Protein AF-A0A7W0N522-F1 (afdb_monomer)

Solvent-accessible surface area (backbone atoms only — not comparable to fu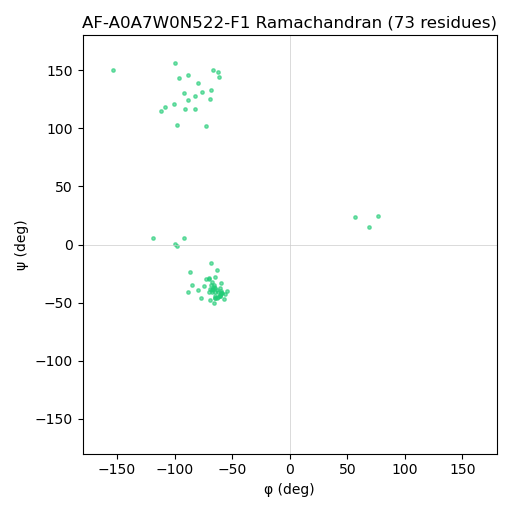ll-atom values): 4557 Å² total; per-residue (Å²): 132,67,76,70,62,56,77,75,58,82,84,80,81,83,54,65,86,68,27,47,66,46,14,53,50,39,26,72,74,66,69,39,56,69,69,60,16,41,53,51,26,45,53,50,54,48,33,69,72,70,73,52,94,59,69,48,75,63,93,46,68,69,60,44,55,51,38,46,77,70,70,33,50,77,97

pLDDT: mean 89.89, std 10.67, range [56.16, 97.75]

Sequence (75 aa):
VDADLRSQIQLIRLDPAKVLPHARKLVLGYRLRALDAIHLAVALEFRESEGEEVSFVTRDAEQAVAADALGFALL

Foldseek 3Di:
DDPVVVVVDDDQDDDCVQQVVQLVCCCVVLVDDSVLSSVLSSQLVVCVVVVDQDADEDPDPSSVVSCVVVVHHYD

Mean predicted aligned error: 4.65 Å

Secondary structure (DSSP, 8-state):
--HHHHTT-PPPPP-HHHHHHHHHHHHHHH---HHHHHHHHHHHHHHHHH-S--EE--S-HHHHHHHHHTTPEE-

Radius of gyration: 12.83 Å; Cα contacts (8 Å, |Δi|>4): 69; chains: 1; bounding box: 22×28×36 Å

Structure (mmCIF, N/CA/C/O backbone):
data_AF-A0A7W0N522-F1
#
_entry.id   AF-A0A7W0N522-F1
#
loop_
_atom_site.group_PDB
_atom_site.id
_atom_site.type_symbol
_atom_site.label_atom_id
_atom_site.label_alt_id
_atom_site.label_comp_id
_atom_site.label_asym_id
_atom_site.label_entity_id
_atom_site.label_seq_id
_atom_site.pdbx_PDB_ins_code
_atom_site.Cartn_x
_atom_site.Cartn_y
_atom_site.Cartn_z
_atom_site.occupancy
_atom_site.B_iso_or_equiv
_atom_site.auth_seq_id
_atom_site.auth_comp_id
_atom_site.auth_asym_id
_atom_site.auth_atom_id
_atom_site.pdbx_PDB_model_num
ATOM 1 N N . VAL A 1 1 ? 10.906 -19.528 -16.385 1.00 56.16 1 VAL A N 1
ATOM 2 C CA . VAL A 1 1 ? 9.874 -18.468 -16.433 1.00 56.16 1 VAL A CA 1
ATOM 3 C C . VAL A 1 1 ? 10.085 -17.725 -17.735 1.00 56.16 1 VAL A C 1
ATOM 5 O O . VAL A 1 1 ? 11.229 -17.366 -17.998 1.00 56.16 1 VAL A O 1
ATOM 8 N N . ASP A 1 2 ? 9.046 -17.643 -18.559 1.00 56.34 2 ASP A N 1
ATOM 9 C CA . ASP A 1 2 ? 9.099 -17.213 -19.960 1.00 56.34 2 ASP A CA 1
ATOM 10 C C . ASP A 1 2 ? 9.595 -15.765 -20.113 1.00 56.34 2 ASP A C 1
ATOM 12 O O . ASP A 1 2 ? 9.318 -14.922 -19.257 1.00 56.34 2 ASP A O 1
ATOM 16 N N . ALA 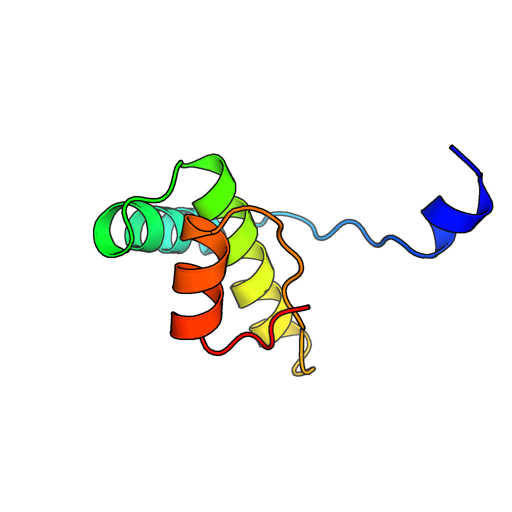A 1 3 ? 10.352 -15.474 -21.171 1.00 60.66 3 ALA A N 1
ATOM 17 C CA . ALA A 1 3 ? 10.946 -14.149 -21.386 1.00 60.66 3 ALA A CA 1
ATOM 18 C C . ALA A 1 3 ? 9.877 -13.062 -21.614 1.00 60.66 3 ALA A C 1
ATOM 20 O O . ALA A 1 3 ? 10.081 -11.914 -21.226 1.00 60.66 3 ALA A O 1
ATOM 21 N N . ASP A 1 4 ? 8.723 -13.458 -22.151 1.00 63.69 4 ASP A N 1
ATOM 22 C CA . ASP A 1 4 ? 7.598 -12.592 -22.519 1.00 63.69 4 ASP A CA 1
ATOM 23 C C . ASP A 1 4 ? 6.816 -12.044 -21.303 1.00 63.69 4 ASP A C 1
ATOM 25 O O . ASP A 1 4 ? 6.334 -10.911 -21.298 1.00 63.69 4 ASP A O 1
ATOM 29 N N . LEU A 1 5 ? 6.777 -12.797 -20.196 1.00 57.78 5 LEU A N 1
ATOM 30 C CA . LEU A 1 5 ? 6.167 -12.334 -18.940 1.00 57.78 5 LEU A CA 1
ATOM 31 C C . LEU A 1 5 ? 6.984 -11.223 -18.274 1.00 57.78 5 LEU A C 1
ATOM 33 O O . LEU A 1 5 ? 6.429 -10.365 -17.595 1.00 57.78 5 LEU A O 1
ATOM 37 N N . ARG A 1 6 ? 8.309 -11.207 -18.465 1.00 62.03 6 ARG A N 1
ATOM 38 C CA . ARG A 1 6 ? 9.161 -10.151 -17.897 1.00 62.03 6 ARG A CA 1
ATOM 39 C C . ARG A 1 6 ? 8.947 -8.806 -18.583 1.00 62.03 6 ARG A C 1
ATOM 41 O O . ARG A 1 6 ? 9.098 -7.790 -17.917 1.00 62.03 6 ARG A O 1
ATOM 48 N N . SER A 1 7 ? 8.565 -8.788 -19.861 1.00 70.75 7 SER A N 1
ATOM 49 C CA . SER A 1 7 ? 8.200 -7.549 -20.565 1.00 70.75 7 SER A CA 1
ATOM 50 C C . SER A 1 7 ? 6.897 -6.921 -20.070 1.00 70.75 7 SER A C 1
ATOM 52 O O . SER A 1 7 ? 6.670 -5.748 -20.338 1.00 70.75 7 SER A O 1
ATOM 54 N N . GLN A 1 8 ? 6.065 -7.664 -19.33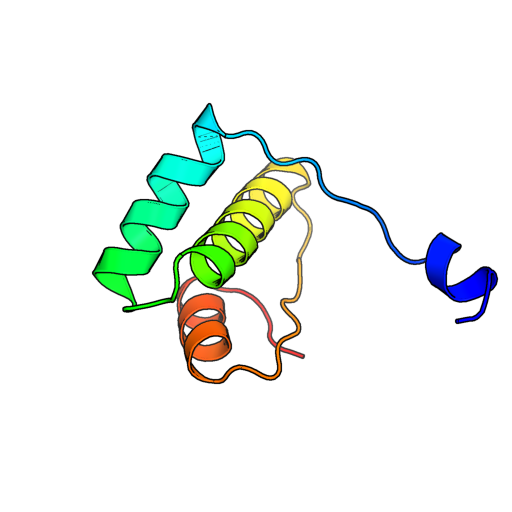4 1.00 85.31 8 GLN A N 1
ATOM 55 C CA . GLN A 1 8 ? 4.804 -7.168 -18.769 1.00 85.31 8 GLN A CA 1
ATOM 56 C C . GLN A 1 8 ? 4.929 -6.738 -17.299 1.00 85.31 8 GLN A C 1
ATOM 58 O O . GLN A 1 8 ? 3.952 -6.293 -16.703 1.00 85.31 8 GLN A O 1
ATOM 63 N N . ILE A 1 9 ? 6.115 -6.878 -16.696 1.00 86.50 9 ILE A N 1
ATOM 64 C CA . ILE A 1 9 ? 6.357 -6.549 -15.289 1.00 86.50 9 ILE A CA 1
ATOM 65 C C . ILE A 1 9 ? 7.283 -5.340 -15.214 1.00 86.50 9 ILE A C 1
ATOM 67 O O . ILE A 1 9 ? 8.465 -5.417 -15.552 1.00 86.50 9 ILE A O 1
ATOM 71 N N . GLN A 1 10 ? 6.758 -4.236 -14.693 1.00 88.19 10 GLN A N 1
ATOM 72 C CA . GLN A 1 10 ? 7.554 -3.065 -14.355 1.00 88.19 10 GLN A CA 1
ATOM 73 C C . GLN A 1 10 ? 8.010 -3.138 -12.896 1.00 88.19 10 GLN A C 1
ATOM 75 O O . GLN A 1 10 ? 7.214 -3.344 -11.981 1.00 88.19 10 GLN A O 1
ATOM 80 N N . LEU A 1 11 ? 9.307 -2.932 -12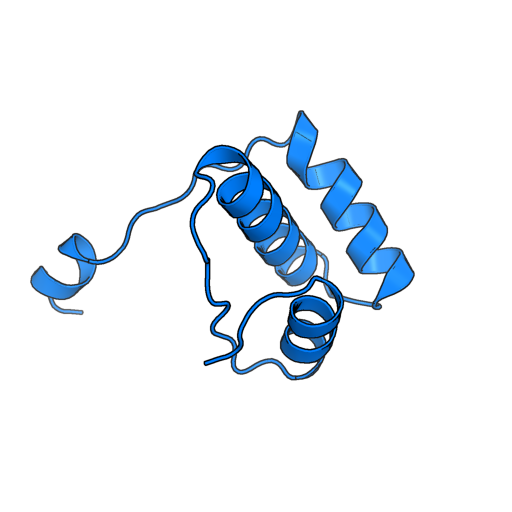.667 1.00 90.06 11 LEU A N 1
ATOM 81 C CA . LEU A 1 11 ? 9.836 -2.737 -11.320 1.00 90.06 11 LEU A CA 1
ATOM 82 C C .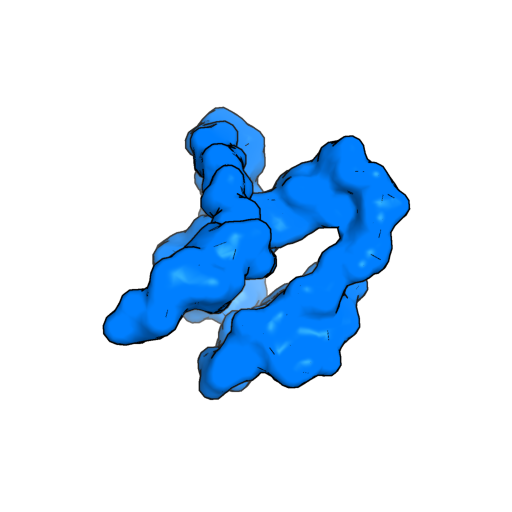 LEU A 1 11 ? 9.638 -1.283 -10.899 1.00 90.06 11 LEU A C 1
ATOM 84 O O . LEU A 1 11 ? 10.238 -0.376 -11.477 1.00 90.06 11 LEU A O 1
ATOM 88 N N . ILE A 1 12 ? 8.846 -1.078 -9.851 1.00 90.50 12 ILE A N 1
ATOM 89 C CA . ILE A 1 12 ? 8.704 0.231 -9.218 1.00 90.50 12 ILE A CA 1
ATOM 90 C C . ILE A 1 12 ? 9.862 0.437 -8.246 1.00 90.50 12 ILE A C 1
ATOM 92 O O . ILE A 1 12 ? 10.151 -0.413 -7.398 1.00 90.50 12 ILE A O 1
ATOM 96 N N . ARG A 1 13 ? 10.563 1.565 -8.381 1.00 89.88 13 ARG A N 1
ATOM 97 C CA . ARG A 1 13 ? 11.672 1.903 -7.487 1.00 89.88 13 ARG A CA 1
ATOM 98 C C . ARG A 1 13 ? 11.148 2.392 -6.141 1.00 89.88 13 ARG A C 1
ATOM 100 O O . ARG A 1 13 ? 10.332 3.300 -6.072 1.00 89.88 13 ARG A O 1
ATOM 107 N N . LEU A 1 14 ? 11.704 1.827 -5.075 1.00 92.50 14 LEU A N 1
ATOM 108 C CA . LEU A 1 14 ? 11.522 2.305 -3.710 1.00 92.50 14 LEU A CA 1
ATOM 109 C C . LEU A 1 14 ? 12.232 3.657 -3.524 1.00 92.50 14 LEU A C 1
ATOM 111 O O . LEU A 1 14 ? 13.447 3.731 -3.712 1.00 92.50 14 LEU A O 1
ATOM 115 N N . ASP A 1 15 ? 11.503 4.673 -3.060 1.00 94.75 15 ASP A N 1
ATOM 116 C CA . ASP A 1 15 ? 12.070 5.862 -2.413 1.00 94.75 15 ASP A CA 1
ATOM 117 C C . ASP A 1 15 ? 11.977 5.695 -0.883 1.00 94.75 15 ASP A C 1
ATOM 119 O O . ASP A 1 15 ? 10.893 5.851 -0.308 1.00 94.75 15 ASP A O 1
ATOM 123 N N . PRO A 1 16 ? 13.082 5.368 -0.183 1.00 95.81 16 PRO A N 1
ATOM 124 C CA . PRO A 1 16 ? 13.040 5.104 1.252 1.00 95.81 16 PRO A CA 1
ATOM 125 C C . PRO A 1 16 ? 12.531 6.286 2.082 1.00 95.81 16 PRO A C 1
ATOM 127 O O . PRO A 1 16 ? 11.887 6.071 3.111 1.00 95.81 16 PRO A O 1
ATOM 130 N N . ALA A 1 17 ? 12.809 7.522 1.656 1.00 96.00 17 ALA A N 1
ATOM 131 C CA . ALA A 1 17 ? 12.455 8.714 2.419 1.00 96.00 17 ALA A CA 1
ATOM 132 C C . ALA A 1 17 ? 10.936 8.916 2.470 1.00 96.00 17 ALA A C 1
ATOM 134 O O . ALA A 1 17 ? 10.402 9.335 3.497 1.00 96.00 17 ALA A O 1
ATOM 135 N N . LYS A 1 18 ? 10.239 8.562 1.388 1.00 93.75 18 LYS A N 1
ATOM 136 C CA . LYS A 1 18 ? 8.779 8.647 1.297 1.00 93.75 18 LYS A CA 1
ATOM 137 C C . LYS A 1 18 ? 8.078 7.390 1.804 1.00 93.75 18 LYS A C 1
ATOM 139 O O . LYS A 1 18 ? 7.085 7.474 2.529 1.00 93.75 18 LYS A O 1
ATOM 144 N N . VAL A 1 19 ? 8.622 6.219 1.473 1.00 96.69 19 VAL A N 1
ATOM 145 C CA . VAL A 1 19 ? 7.966 4.930 1.718 1.00 96.69 19 VAL A CA 1
ATOM 146 C C . VAL A 1 19 ? 8.067 4.497 3.177 1.00 96.69 19 VAL A C 1
ATOM 148 O O . VAL A 1 19 ? 7.069 4.072 3.757 1.00 96.69 19 VAL A O 1
ATOM 151 N N . LEU A 1 20 ? 9.244 4.587 3.807 1.00 97.38 20 LEU A N 1
ATOM 152 C CA . LEU A 1 20 ? 9.443 4.009 5.144 1.00 97.38 20 LEU A CA 1
ATOM 153 C C . LEU A 1 20 ? 8.556 4.642 6.235 1.00 97.38 20 LEU A C 1
ATOM 155 O O . LEU A 1 20 ? 8.031 3.891 7.065 1.00 97.38 20 LEU A O 1
ATOM 159 N N . PRO A 1 21 ? 8.307 5.968 6.249 1.00 96.56 21 PRO A N 1
ATOM 160 C CA . PRO A 1 21 ? 7.343 6.559 7.175 1.00 96.56 21 PRO A CA 1
ATOM 161 C C . PRO A 1 21 ? 5.923 6.001 7.004 1.00 96.56 21 PRO A C 1
ATOM 163 O O . PRO A 1 21 ? 5.247 5.743 8.003 1.00 96.56 21 PRO A O 1
ATOM 166 N N . HIS A 1 22 ? 5.479 5.778 5.763 1.00 95.69 22 HIS A N 1
ATOM 167 C CA . HIS A 1 22 ? 4.171 5.191 5.463 1.00 95.69 22 HIS A CA 1
ATOM 168 C C . HIS A 1 22 ? 4.111 3.720 5.866 1.00 95.69 22 HIS A C 1
ATOM 170 O O . HIS A 1 22 ? 3.209 3.328 6.605 1.00 95.69 22 HIS A O 1
ATOM 176 N N . ALA A 1 23 ? 5.122 2.931 5.502 1.00 97.50 23 ALA A N 1
ATOM 177 C CA . ALA A 1 23 ? 5.220 1.530 5.894 1.00 97.50 23 ALA A CA 1
ATOM 178 C C . ALA A 1 23 ? 5.165 1.370 7.422 1.00 97.50 23 ALA A C 1
ATOM 180 O O . ALA A 1 23 ? 4.428 0.531 7.934 1.00 97.50 23 ALA A O 1
ATOM 181 N N . ARG A 1 24 ? 5.854 2.234 8.183 1.00 97.75 24 ARG A N 1
ATOM 182 C CA . ARG A 1 24 ? 5.783 2.221 9.652 1.00 97.75 24 ARG A CA 1
ATOM 183 C C . ARG A 1 24 ? 4.361 2.452 10.170 1.00 97.75 24 ARG A C 1
ATOM 185 O O . ARG A 1 24 ? 3.953 1.776 11.113 1.00 97.75 24 ARG A O 1
ATOM 192 N N . LYS A 1 25 ? 3.604 3.386 9.583 1.00 96.19 25 LYS A N 1
ATOM 193 C CA . LYS A 1 25 ? 2.195 3.613 9.956 1.00 96.19 25 LYS A CA 1
ATOM 194 C C . LYS A 1 25 ? 1.347 2.372 9.676 1.00 96.19 25 LYS A C 1
ATOM 196 O O . LYS A 1 25 ? 0.534 2.011 10.518 1.00 96.19 25 LYS A O 1
ATOM 201 N N . LEU A 1 26 ? 1.576 1.696 8.550 1.00 96.44 26 LEU A N 1
ATOM 202 C CA . LEU A 1 26 ? 0.839 0.487 8.174 1.00 96.44 26 LEU A CA 1
ATOM 203 C C . LEU A 1 26 ? 1.143 -0.701 9.094 1.00 96.44 26 LEU A C 1
ATOM 205 O O . LEU A 1 26 ? 0.219 -1.386 9.522 1.00 96.44 26 LEU A O 1
ATOM 209 N N . VAL A 1 27 ? 2.408 -0.898 9.480 1.00 97.06 27 VAL A N 1
ATOM 210 C CA . VAL A 1 27 ? 2.786 -1.911 10.484 1.00 97.06 27 VAL A CA 1
ATOM 211 C C . VAL A 1 27 ? 2.044 -1.670 11.798 1.00 97.06 27 VAL A C 1
ATOM 213 O O . VAL A 1 27 ? 1.485 -2.594 12.379 1.00 97.06 27 VAL A O 1
ATOM 216 N N . LEU A 1 28 ? 2.017 -0.424 12.274 1.00 96.31 28 LEU A N 1
ATOM 217 C CA . LEU A 1 28 ? 1.400 -0.096 13.560 1.00 96.31 28 LEU A CA 1
ATOM 218 C C . LEU A 1 28 ? -0.137 -0.104 13.508 1.00 96.31 28 LEU A C 1
ATOM 220 O O . LEU A 1 28 ? -0.766 -0.488 14.489 1.00 96.31 28 LEU A O 1
ATOM 224 N N . GLY A 1 29 ? -0.731 0.317 12.389 1.00 94.31 29 GLY A N 1
ATOM 225 C CA . GLY A 1 29 ? -2.181 0.450 12.223 1.00 94.31 29 GLY A CA 1
ATOM 226 C C . GLY A 1 29 ? -2.891 -0.840 11.813 1.00 94.31 29 GLY A C 1
ATOM 227 O O . GLY A 1 29 ? -3.996 -1.094 12.279 1.00 94.31 29 GLY A O 1
ATOM 228 N N . TYR A 1 30 ? -2.243 -1.670 10.993 1.00 91.50 30 TYR A N 1
ATOM 229 C CA . TYR A 1 30 ? -2.832 -2.883 10.410 1.00 91.50 30 TYR A CA 1
ATOM 230 C C . TYR A 1 30 ? -2.097 -4.168 10.814 1.00 91.50 30 TYR A C 1
ATOM 232 O O . TYR A 1 30 ? -2.431 -5.239 10.324 1.00 91.50 30 TYR A O 1
ATOM 240 N N . ARG A 1 31 ? -1.102 -4.083 11.713 1.00 89.25 31 ARG A N 1
ATOM 241 C CA . ARG A 1 31 ? -0.289 -5.221 12.195 1.00 89.25 31 ARG A CA 1
ATOM 242 C C . ARG A 1 31 ? 0.420 -6.013 11.091 1.00 89.25 31 ARG A C 1
ATOM 244 O O . ARG A 1 31 ? 0.794 -7.161 11.302 1.00 89.25 31 ARG A O 1
ATOM 251 N N . LEU A 1 32 ? 0.664 -5.385 9.944 1.00 94.19 32 LEU A N 1
ATOM 252 C CA . LEU A 1 32 ? 1.352 -6.022 8.828 1.00 94.19 32 LEU A CA 1
ATOM 253 C C . LEU A 1 32 ? 2.810 -6.340 9.159 1.00 94.19 32 LEU A C 1
ATOM 255 O O . LEU A 1 32 ? 3.491 -5.591 9.870 1.00 94.19 32 LEU A O 1
ATOM 259 N N . ARG A 1 33 ? 3.337 -7.401 8.541 1.00 96.06 33 ARG A N 1
ATOM 260 C CA . ARG A 1 33 ? 4.785 -7.629 8.490 1.00 96.06 33 ARG A CA 1
ATOM 261 C C . ARG A 1 33 ? 5.452 -6.476 7.741 1.00 96.06 33 ARG A C 1
ATOM 263 O O . ARG A 1 33 ? 4.891 -5.914 6.801 1.00 96.06 33 ARG A O 1
ATOM 270 N N . ALA A 1 34 ? 6.686 -6.154 8.125 1.00 96.25 34 ALA A N 1
ATOM 271 C CA . ALA A 1 34 ? 7.405 -5.000 7.583 1.00 96.25 34 ALA A CA 1
ATOM 272 C C . ALA A 1 34 ? 7.496 -5.009 6.047 1.00 96.25 34 ALA A C 1
ATOM 274 O O . ALA A 1 34 ? 7.318 -3.969 5.420 1.00 96.25 34 ALA A O 1
ATOM 275 N N . LEU A 1 35 ? 7.731 -6.176 5.438 1.00 96.12 35 LEU A N 1
ATOM 276 C CA . LEU A 1 35 ? 7.837 -6.284 3.985 1.00 96.12 35 LEU A CA 1
ATOM 277 C C . LEU A 1 35 ? 6.488 -6.052 3.284 1.00 96.12 35 LEU A C 1
ATOM 279 O O . LEU A 1 35 ? 6.453 -5.376 2.260 1.00 96.12 35 LEU A O 1
ATOM 283 N N . ASP A 1 36 ? 5.381 -6.537 3.844 1.00 96.00 36 ASP A N 1
ATOM 284 C CA . ASP A 1 36 ? 4.041 -6.332 3.274 1.00 96.00 36 ASP A CA 1
ATOM 285 C C . ASP A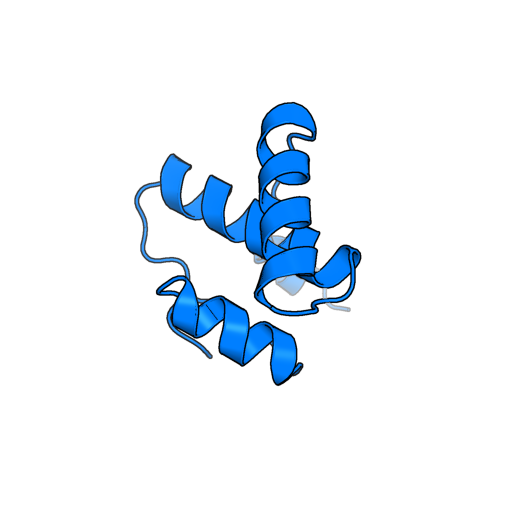 1 36 ? 3.622 -4.863 3.360 1.00 96.00 36 ASP A C 1
ATOM 287 O O . ASP A 1 36 ? 3.066 -4.308 2.411 1.00 96.00 36 ASP A O 1
ATOM 291 N N . ALA A 1 37 ? 3.969 -4.213 4.475 1.00 97.62 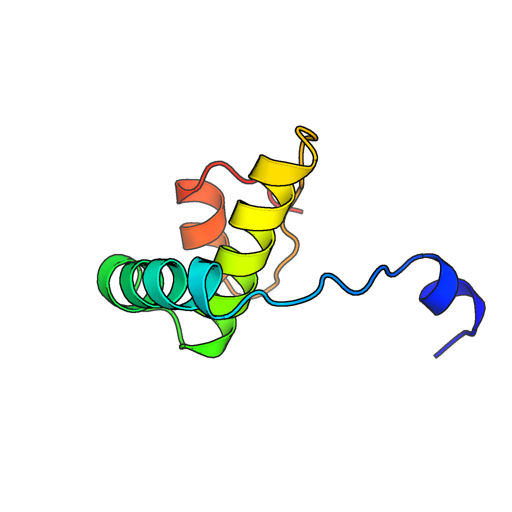37 ALA A N 1
ATOM 292 C CA . ALA A 1 37 ? 3.771 -2.785 4.671 1.00 97.62 37 ALA A CA 1
ATOM 293 C C . ALA A 1 37 ? 4.611 -1.935 3.705 1.00 97.62 37 ALA A C 1
ATOM 295 O O . ALA A 1 37 ? 4.128 -0.915 3.220 1.00 97.62 37 ALA A O 1
ATOM 296 N N . ILE A 1 38 ? 5.849 -2.345 3.402 1.00 97.44 38 ILE A N 1
ATOM 297 C CA . ILE A 1 38 ? 6.685 -1.674 2.396 1.00 97.44 38 ILE A CA 1
ATOM 298 C C . ILE A 1 38 ? 6.054 -1.805 1.007 1.00 97.44 38 ILE A C 1
ATOM 300 O O . ILE A 1 38 ? 5.948 -0.799 0.314 1.00 97.44 38 ILE A O 1
ATOM 304 N N . HIS A 1 39 ? 5.586 -2.994 0.611 1.00 96.06 39 HIS A N 1
ATOM 305 C CA . HIS A 1 39 ? 4.935 -3.178 -0.692 1.00 96.06 39 HIS A CA 1
ATOM 306 C C . HIS A 1 39 ? 3.673 -2.322 -0.840 1.00 96.06 39 HIS A C 1
ATOM 308 O O . HIS A 1 39 ? 3.507 -1.661 -1.863 1.00 96.06 39 HIS A O 1
ATOM 314 N N . LEU A 1 40 ? 2.819 -2.270 0.187 1.00 95.88 40 LEU A N 1
ATOM 315 C CA . LEU A 1 40 ? 1.627 -1.418 0.165 1.00 95.88 40 LEU A CA 1
ATOM 316 C C . LEU A 1 40 ? 1.970 0.071 0.130 1.00 95.88 40 LEU A C 1
ATOM 318 O O . LEU A 1 40 ? 1.350 0.827 -0.611 1.00 95.88 40 LEU A O 1
ATOM 322 N N . ALA A 1 41 ? 2.977 0.498 0.893 1.00 96.38 41 ALA A N 1
ATOM 323 C CA . ALA A 1 41 ? 3.415 1.889 0.888 1.00 96.38 41 ALA A CA 1
ATOM 324 C C . ALA A 1 41 ? 4.027 2.308 -0.463 1.00 96.38 41 ALA A C 1
ATOM 326 O O . ALA A 1 41 ? 3.794 3.428 -0.904 1.00 96.38 41 ALA A O 1
ATOM 327 N N . VAL A 1 42 ? 4.761 1.418 -1.144 1.00 96.00 42 VAL A N 1
ATOM 328 C CA . VAL A 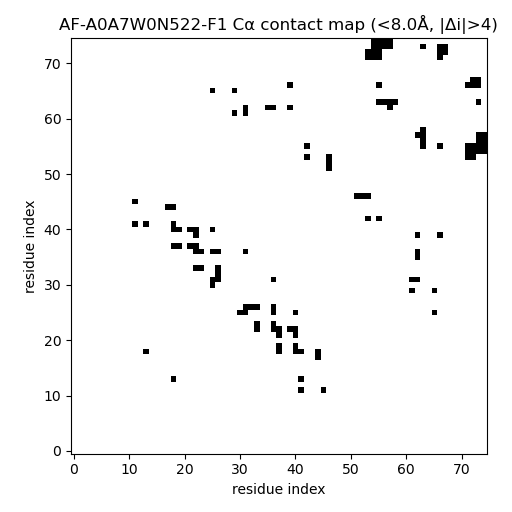1 42 ? 5.238 1.659 -2.519 1.00 96.00 42 VAL A CA 1
ATOM 329 C C . VAL A 1 42 ? 4.069 1.767 -3.492 1.00 96.00 42 VAL A C 1
ATOM 331 O O . VAL A 1 42 ? 4.045 2.688 -4.301 1.00 96.00 42 VAL A O 1
ATOM 334 N N . ALA A 1 43 ? 3.099 0.853 -3.411 1.00 94.25 43 ALA A N 1
ATOM 335 C CA . ALA A 1 43 ? 1.929 0.880 -4.284 1.00 94.25 43 ALA A CA 1
ATOM 336 C C . ALA A 1 43 ? 1.115 2.171 -4.108 1.00 94.25 43 ALA A C 1
ATOM 338 O O . ALA A 1 43 ? 0.618 2.717 -5.089 1.00 94.25 43 ALA 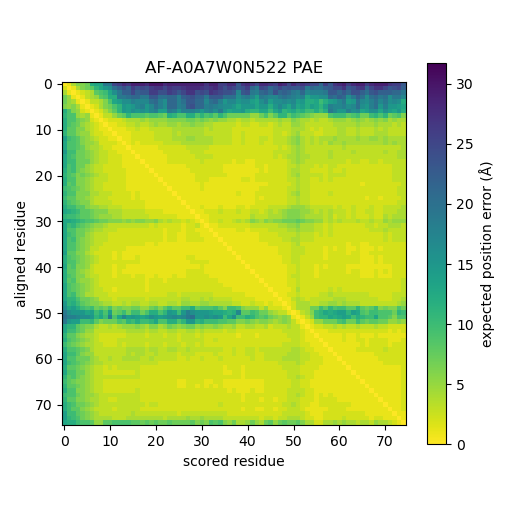A O 1
ATOM 339 N N . LEU A 1 44 ? 1.010 2.676 -2.874 1.00 93.19 44 LEU A N 1
ATOM 340 C CA . LEU A 1 44 ? 0.316 3.928 -2.575 1.00 93.19 44 LEU A CA 1
ATOM 341 C C . LEU A 1 44 ? 1.031 5.133 -3.191 1.00 93.19 44 LEU A C 1
ATOM 343 O O . LEU A 1 44 ? 0.396 5.896 -3.909 1.00 93.19 44 LEU A O 1
ATOM 347 N N . GLU A 1 45 ? 2.342 5.260 -2.971 1.00 93.19 45 GLU A N 1
ATOM 348 C CA . GLU A 1 45 ? 3.147 6.342 -3.558 1.00 93.19 45 GLU A CA 1
ATOM 349 C C . GLU A 1 45 ? 3.086 6.315 -5.092 1.00 93.19 45 GLU A C 1
ATOM 351 O O . GLU A 1 45 ? 2.934 7.356 -5.721 1.00 93.19 45 GLU A O 1
ATOM 356 N N . PHE A 1 46 ? 3.163 5.126 -5.697 1.00 92.06 46 PHE A N 1
ATOM 357 C CA . PHE A 1 46 ? 3.075 4.969 -7.149 1.00 92.06 46 PHE A CA 1
ATOM 358 C C . PHE A 1 46 ? 1.701 5.373 -7.695 1.00 92.06 46 PHE A C 1
ATOM 360 O O . PHE A 1 46 ? 1.608 6.103 -8.680 1.00 92.06 46 PHE A O 1
ATOM 367 N N . ARG A 1 47 ? 0.620 4.949 -7.030 1.00 91.56 47 ARG A N 1
ATOM 368 C CA . ARG A 1 47 ? -0.746 5.352 -7.390 1.00 91.56 47 ARG A CA 1
ATOM 369 C C . ARG A 1 47 ? -0.917 6.870 -7.313 1.00 91.56 47 ARG A C 1
ATOM 371 O O . ARG A 1 47 ? -1.527 7.465 -8.195 1.00 91.56 47 ARG A O 1
ATOM 378 N N . GLU A 1 48 ? -0.366 7.496 -6.276 1.00 89.06 48 GLU A N 1
ATOM 379 C CA . GLU A 1 48 ? -0.399 8.951 -6.105 1.00 89.06 48 GLU A CA 1
ATOM 380 C C . GLU A 1 48 ? 0.443 9.692 -7.156 1.00 89.06 48 GLU A C 1
ATOM 382 O O . GLU A 1 48 ? 0.070 10.796 -7.552 1.00 89.06 48 GLU A O 1
ATOM 387 N N . SER A 1 49 ? 1.547 9.103 -7.635 1.00 88.00 49 SER A N 1
ATOM 388 C CA . SER A 1 49 ? 2.411 9.731 -8.640 1.00 88.00 49 SER A CA 1
ATOM 389 C C . SER A 1 49 ? 1.892 9.614 -10.071 1.00 88.00 49 SER A C 1
ATOM 391 O O . SER A 1 49 ? 2.034 10.565 -10.835 1.00 88.00 49 SER A O 1
ATOM 393 N N . GLU A 1 50 ? 1.314 8.470 -10.445 1.00 82.38 50 GLU A N 1
ATOM 394 C CA . GLU A 1 50 ? 0.835 8.227 -11.815 1.00 82.38 50 GLU A CA 1
ATOM 395 C C . GLU A 1 50 ? -0.596 8.740 -12.043 1.00 82.38 50 GLU A C 1
ATOM 397 O O . GLU A 1 50 ? -0.977 9.027 -13.175 1.00 82.38 50 GLU A O 1
ATOM 402 N N . GLY A 1 51 ? -1.400 8.886 -10.983 1.00 69.38 51 GLY A N 1
ATOM 403 C CA . GLY A 1 51 ? -2.793 9.333 -11.097 1.00 69.38 51 GLY A CA 1
ATOM 404 C C . GLY A 1 51 ? -3.729 8.317 -11.767 1.00 69.38 51 GLY A C 1
ATOM 405 O O . GLY A 1 51 ? -4.835 8.680 -12.162 1.00 69.38 51 GLY A O 1
ATOM 406 N N . GLU A 1 52 ? -3.301 7.059 -11.893 1.00 71.50 52 GLU A N 1
ATOM 407 C CA . GLU A 1 52 ? -4.082 5.956 -12.461 1.00 71.50 52 GLU A CA 1
ATOM 408 C C . GLU A 1 52 ? -4.716 5.070 -11.375 1.00 71.50 52 GLU A C 1
ATOM 410 O O . GLU A 1 52 ? -4.233 4.983 -10.240 1.00 71.50 52 GLU A O 1
ATOM 415 N N . GLU A 1 53 ? -5.797 4.365 -11.727 1.00 79.75 53 GLU A N 1
ATOM 416 C CA . GLU A 1 53 ? -6.374 3.337 -10.857 1.00 79.75 53 GLU A CA 1
ATOM 417 C C . GLU A 1 53 ? -5.476 2.094 -10.820 1.00 79.75 53 GLU A C 1
ATOM 419 O O . GLU A 1 53 ? -5.478 1.251 -11.715 1.00 79.75 53 GLU A O 1
ATOM 424 N N . VAL A 1 54 ? -4.710 1.966 -9.738 1.00 86.81 54 VAL A N 1
ATOM 425 C CA . VAL A 1 54 ? -3.888 0.786 -9.457 1.00 86.81 54 VAL A CA 1
ATOM 426 C C . VAL A 1 54 ? -4.721 -0.242 -8.691 1.00 86.81 54 VAL A C 1
ATOM 428 O O . VAL A 1 54 ? -5.242 0.051 -7.614 1.00 86.81 54 VAL A O 1
ATOM 431 N N . SER A 1 55 ? -4.812 -1.464 -9.220 1.00 92.12 55 SER A N 1
ATOM 432 C CA . SER A 1 55 ? -5.341 -2.621 -8.484 1.00 92.12 55 SER A CA 1
ATOM 433 C C . SER A 1 55 ? -4.228 -3.322 -7.701 1.00 92.12 55 SER A C 1
ATOM 435 O O . SER A 1 55 ? -3.086 -3.391 -8.158 1.00 92.12 55 SER A O 1
ATOM 437 N N . PHE A 1 56 ? -4.553 -3.867 -6.530 1.00 93.56 56 PHE A N 1
ATOM 438 C CA . PHE A 1 56 ? -3.616 -4.587 -5.676 1.00 93.56 56 PHE A CA 1
ATOM 439 C C . PHE A 1 56 ? -3.916 -6.088 -5.691 1.00 93.56 56 PHE A C 1
ATOM 441 O O . PHE A 1 56 ? -4.985 -6.527 -5.272 1.00 93.56 56 PHE A O 1
ATOM 448 N N . VAL A 1 57 ? -2.951 -6.880 -6.161 1.00 94.44 57 VAL A N 1
ATOM 449 C CA . VAL A 1 57 ? -3.064 -8.343 -6.236 1.00 94.44 57 VAL A CA 1
ATOM 450 C C . VAL A 1 57 ? -2.311 -8.962 -5.068 1.00 94.44 57 VAL A C 1
ATOM 452 O O . VAL A 1 57 ? -1.100 -8.777 -4.937 1.00 94.44 57 VAL A O 1
ATOM 455 N N . THR A 1 58 ? -2.996 -9.733 -4.227 1.00 94.56 58 THR A N 1
ATOM 456 C CA . THR A 1 58 ? -2.342 -10.490 -3.155 1.00 94.56 58 THR A CA 1
ATOM 457 C C . THR A 1 58 ? -3.142 -11.729 -2.773 1.00 94.56 58 THR A C 1
ATOM 459 O O . THR A 1 58 ? -4.362 -11.762 -2.875 1.00 94.56 58 THR A O 1
ATOM 462 N N . ARG A 1 59 ? -2.440 -12.772 -2.316 1.00 95.50 59 ARG A N 1
ATOM 463 C CA . ARG A 1 59 ? -3.059 -13.950 -1.680 1.00 95.50 59 ARG A CA 1
ATOM 464 C C . ARG A 1 59 ? -2.987 -13.895 -0.152 1.00 95.50 59 ARG A C 1
ATOM 466 O O . ARG A 1 59 ? -3.404 -14.844 0.505 1.00 95.50 59 ARG A O 1
ATOM 473 N N . ASP A 1 60 ? -2.415 -12.830 0.405 1.00 94.62 60 ASP A N 1
ATOM 474 C CA . ASP A 1 60 ? -2.309 -12.617 1.844 1.00 94.62 60 ASP A CA 1
ATOM 475 C C . ASP A 1 60 ? -3.539 -11.839 2.333 1.00 94.62 60 ASP A C 1
ATOM 477 O O . ASP A 1 60 ? -3.776 -10.703 1.921 1.00 94.62 60 ASP A O 1
ATOM 481 N N . ALA A 1 61 ? -4.342 -12.468 3.194 1.00 94.06 61 ALA A N 1
ATOM 482 C CA . ALA A 1 61 ? -5.597 -11.895 3.669 1.00 94.06 61 ALA A CA 1
ATOM 483 C C . ALA A 1 61 ? -5.392 -10.631 4.520 1.00 94.06 61 ALA A C 1
ATOM 485 O O . ALA A 1 61 ? -6.198 -9.706 4.437 1.00 94.06 61 ALA A O 1
ATOM 486 N N . GLU A 1 62 ? -4.319 -10.558 5.312 1.00 93.00 62 GLU A N 1
ATOM 487 C CA . GLU A 1 62 ? -4.035 -9.377 6.135 1.00 93.00 62 GLU A CA 1
ATOM 488 C C . GLU A 1 62 ? -3.627 -8.201 5.245 1.00 93.00 62 GLU A C 1
ATOM 490 O O . GLU A 1 62 ? -4.091 -7.072 5.431 1.00 93.00 62 GLU A O 1
ATOM 495 N N . GLN A 1 63 ? -2.817 -8.478 4.220 1.00 95.00 63 GLN A N 1
ATOM 496 C CA . GLN A 1 63 ? -2.424 -7.474 3.239 1.00 95.00 63 GLN A CA 1
ATOM 497 C C . GLN A 1 63 ? -3.610 -7.010 2.382 1.00 95.00 63 GLN A C 1
ATOM 499 O O . GLN A 1 63 ? -3.714 -5.817 2.107 1.00 95.00 63 GLN A O 1
ATOM 504 N N . ALA A 1 64 ? -4.518 -7.917 2.003 1.00 96.19 64 ALA A N 1
ATOM 505 C CA . ALA A 1 64 ? -5.736 -7.590 1.261 1.00 96.19 64 ALA A CA 1
ATOM 506 C C . ALA A 1 64 ? -6.654 -6.651 2.057 1.00 96.19 64 ALA A C 1
ATOM 508 O O . ALA A 1 64 ? -7.102 -5.640 1.525 1.00 96.19 64 ALA A O 1
ATOM 509 N N . VAL A 1 65 ? -6.872 -6.930 3.348 1.00 95.69 65 VAL A N 1
ATOM 510 C CA . VAL A 1 65 ? -7.667 -6.061 4.234 1.00 95.69 65 VAL A CA 1
ATOM 511 C C . VAL A 1 65 ? -7.050 -4.666 4.342 1.00 95.69 65 VAL A C 1
ATOM 513 O O . VAL A 1 65 ? -7.759 -3.664 4.272 1.00 95.69 65 VAL A O 1
ATOM 516 N N . ALA A 1 66 ? -5.726 -4.579 4.491 1.00 96.19 66 ALA A N 1
ATOM 517 C CA . ALA A 1 66 ? -5.047 -3.289 4.543 1.00 96.19 66 ALA A CA 1
ATOM 518 C C . ALA A 1 66 ? -5.105 -2.542 3.198 1.00 96.19 66 ALA A C 1
ATOM 520 O O . ALA A 1 66 ? -5.273 -1.327 3.188 1.00 96.19 66 ALA A O 1
ATOM 521 N N . ALA A 1 67 ? -4.985 -3.249 2.072 1.00 96.06 67 ALA A N 1
ATOM 522 C CA . ALA A 1 67 ? -5.102 -2.676 0.733 1.00 96.06 67 ALA A CA 1
ATOM 523 C C . ALA A 1 67 ? -6.507 -2.109 0.470 1.00 96.06 67 ALA A C 1
ATOM 525 O O . ALA A 1 67 ? -6.634 -0.969 0.025 1.00 96.06 67 ALA A O 1
ATOM 526 N N . ASP A 1 68 ? -7.553 -2.859 0.812 1.00 95.94 68 ASP A N 1
ATOM 527 C CA . ASP A 1 68 ? -8.948 -2.420 0.689 1.00 95.94 68 ASP A CA 1
ATOM 528 C C . ASP A 1 68 ? -9.220 -1.170 1.541 1.00 95.94 68 ASP A C 1
ATOM 530 O O . ASP A 1 68 ? -9.738 -0.168 1.051 1.00 95.94 68 ASP A O 1
ATOM 534 N N . ALA A 1 69 ? -8.738 -1.152 2.789 1.00 95.38 69 ALA A N 1
ATOM 535 C CA . ALA A 1 69 ? -8.846 0.017 3.666 1.00 95.38 69 ALA A CA 1
ATOM 536 C C . ALA A 1 69 ? -8.098 1.264 3.143 1.00 95.38 69 ALA A C 1
ATOM 538 O O . ALA A 1 69 ? -8.421 2.388 3.530 1.00 95.38 69 ALA A O 1
ATOM 539 N N . LEU A 1 70 ? -7.107 1.085 2.262 1.00 93.56 70 LEU A N 1
ATOM 540 C CA . LEU A 1 70 ? -6.395 2.159 1.559 1.00 93.56 70 LEU A CA 1
ATOM 541 C C . LEU A 1 70 ? -7.034 2.508 0.199 1.00 93.56 70 LEU A C 1
ATOM 543 O O . LEU A 1 70 ? -6.480 3.317 -0.554 1.00 93.56 70 LEU A O 1
ATOM 547 N N . GLY A 1 71 ? -8.181 1.911 -0.129 1.00 94.38 71 GLY A N 1
ATOM 548 C CA . GLY A 1 71 ? -8.955 2.172 -1.340 1.00 94.38 71 GLY A CA 1
ATOM 549 C C . GLY A 1 71 ? -8.377 1.537 -2.604 1.00 94.38 71 GLY A C 1
ATOM 550 O O . GLY A 1 71 ? -8.564 2.083 -3.687 1.00 94.38 71 GLY A O 1
ATOM 551 N N . PHE A 1 72 ? -7.599 0.457 -2.496 1.00 94.75 72 PHE A N 1
ATOM 552 C CA . PHE A 1 72 ? -7.197 -0.316 -3.674 1.00 94.75 72 PHE A CA 1
ATOM 553 C C . PHE A 1 72 ? -8.327 -1.244 -4.121 1.00 94.75 72 PHE A C 1
ATOM 555 O O . PHE A 1 72 ? -8.939 -1.917 -3.296 1.00 94.75 72 PHE A O 1
ATOM 562 N N . ALA A 1 73 ? -8.542 -1.351 -5.433 1.00 94.31 73 ALA A N 1
ATOM 563 C CA . ALA A 1 73 ? -9.304 -2.465 -5.986 1.00 94.31 73 ALA A CA 1
ATOM 564 C C . ALA A 1 73 ? -8.497 -3.765 -5.822 1.00 94.31 73 ALA A C 1
ATOM 566 O O . ALA A 1 73 ? -7.303 -3.786 -6.125 1.00 94.31 73 ALA A O 1
ATOM 567 N N . LEU A 1 74 ? -9.128 -4.837 -5.339 1.00 93.75 74 LEU A N 1
ATOM 568 C CA . LEU A 1 74 ? -8.487 -6.144 -5.154 1.00 93.75 74 LEU A CA 1
ATOM 569 C C . LEU A 1 74 ? -8.759 -7.074 -6.343 1.00 93.75 74 LEU A C 1
ATOM 571 O O . LEU A 1 74 ? -9.872 -7.078 -6.874 1.00 93.75 74 LEU A O 1
ATOM 575 N N . LEU A 1 75 ? -7.760 -7.884 -6.715 1.00 86.00 75 LEU A N 1
ATOM 576 C CA . LEU A 1 75 ? -7.849 -8.930 -7.748 1.00 86.00 75 LEU A CA 1
ATOM 577 C C . LEU A 1 75 ? -7.364 -10.288 -7.230 1.00 86.00 75 LEU A C 1
ATOM 579 O O . LEU A 1 75 ? -6.365 -10.310 -6.470 1.00 86.00 75 LEU A O 1
#